Protein AF-A0A522HG54-F1 (afdb_monomer)

Solvent-accessible surface area (backbone atoms only — not comparable to full-atom values): 7448 Å² total; per-residue (Å²): 67,40,41,26,28,40,32,77,33,63,68,50,78,49,86,82,63,92,89,70,82,91,85,77,68,86,84,73,29,67,68,52,53,55,50,55,48,44,50,76,62,34,67,75,39,60,72,39,90,70,64,68,56,67,71,45,20,26,88,52,50,46,64,41,78,41,97,47,96,91,51,72,63,45,75,47,64,68,45,78,48,77,80,85,72,92,74,51,75,72,53,50,72,63,58,64,67,78,74,71,89,75,82,81,72,87,69,90,76,81,85,77,87,127

Sequence (114 aa):
MKVKNFRSIKTAELDFNGHSLIVGPDNEGKSTVCEALDLVLGSDRISRFLPVEEFDFHTAEYLVAPANEGGEPTIVPIHIEVLLTDINADVENRCGHPPPILNFGFGPKSASYR

Foldseek 3Di:
DWWDFFAQDNIDDDDDDDDDDDDDDPPNCPVVVVVLCCLQQPPVLLPDDPSDDQNRGYVSDQWADDPDVPDDIDGDDIDRDDDDDPDDPVSCVSNVPPRDPDPDDDDPPPDDDD

Mean predicted aligned error: 10.13 Å

Nearest PDB structures (foldseek):
  6p74-assembly1_A-2  TM=7.147E-01  e=5.582E-02  Thermus scotoductus

pLDDT: mean 76.67, std 18.99, range [27.38, 94.69]

Secondary structure (DSSP, 8-state):
-EEEEETTEEEEE----SS-----STTSSHHHHHHHHHHHH-HHHHTSSSSS-GGGBGGG--EEPPSSTTPPPEE---EEE----S--HHHHHHH-SPPP--------------

Structure (mmCIF, N/CA/C/O backbone):
data_AF-A0A522HG54-F1
#
_entry.id   AF-A0A522HG54-F1
#
loop_
_atom_site.group_PDB
_atom_site.id
_atom_site.type_symbol
_atom_site.label_atom_id
_atom_site.label_alt_id
_atom_site.label_comp_id
_atom_site.label_asym_id
_atom_site.label_entity_id
_atom_site.label_seq_id
_atom_site.pdbx_PDB_ins_code
_atom_site.Cartn_x
_atom_site.Cartn_y
_atom_site.Cartn_z
_atom_site.occupancy
_atom_site.B_iso_or_equiv
_atom_site.auth_seq_id
_atom_site.auth_comp_id
_atom_site.auth_asym_id
_atom_site.auth_atom_id
_atom_site.pdbx_PDB_model_num
ATOM 1 N N . MET A 1 1 ? -11.444 -3.012 0.952 1.00 87.88 1 MET A N 1
ATOM 2 C CA . MET A 1 1 ? -10.116 -2.417 0.674 1.00 87.88 1 MET A CA 1
ATOM 3 C C . MET A 1 1 ? -9.504 -3.080 -0.550 1.00 87.88 1 MET A C 1
ATOM 5 O O . MET A 1 1 ? -9.611 -4.294 -0.692 1.00 87.88 1 MET A O 1
ATOM 9 N N . LYS A 1 2 ? -8.846 -2.304 -1.412 1.00 93.19 2 LYS A N 1
ATOM 10 C CA . LYS A 1 2 ? -8.072 -2.805 -2.556 1.00 93.19 2 LYS A CA 1
ATOM 11 C C . LYS A 1 2 ? -6.661 -2.226 -2.522 1.00 93.19 2 LYS A C 1
ATOM 13 O O . LYS A 1 2 ? -6.505 -1.032 -2.291 1.00 93.19 2 LYS A O 1
ATOM 18 N N . VAL A 1 3 ? -5.651 -3.056 -2.770 1.00 93.62 3 VAL A N 1
ATOM 19 C CA . VAL A 1 3 ? -4.231 -2.662 -2.818 1.00 93.62 3 VAL A CA 1
ATOM 20 C C . VAL A 1 3 ? -3.603 -3.197 -4.097 1.00 93.62 3 VAL A C 1
ATOM 22 O O . VAL A 1 3 ? -3.808 -4.362 -4.439 1.00 93.62 3 VAL A O 1
ATOM 25 N N . LYS A 1 4 ? -2.820 -2.375 -4.798 1.00 94.69 4 LYS A N 1
ATOM 26 C CA . LYS A 1 4 ? -2.010 -2.778 -5.951 1.00 94.69 4 LYS A CA 1
ATOM 27 C C . LYS A 1 4 ? -0.627 -2.138 -5.905 1.00 94.69 4 LYS A C 1
ATOM 29 O O . LYS A 1 4 ? -0.505 -0.956 -5.586 1.00 94.69 4 LYS A O 1
ATOM 34 N N . ASN A 1 5 ? 0.371 -2.928 -6.293 1.00 93.81 5 ASN A N 1
ATOM 35 C CA . ASN A 1 5 ? 1.775 -2.546 -6.454 1.00 93.81 5 ASN A CA 1
ATOM 36 C C . ASN A 1 5 ? 2.436 -1.930 -5.204 1.00 93.81 5 ASN A C 1
ATOM 38 O O . ASN A 1 5 ? 3.311 -1.083 -5.349 1.00 93.81 5 ASN A O 1
ATOM 42 N N . PHE A 1 6 ? 2.052 -2.351 -3.994 1.00 93.62 6 PHE A N 1
ATOM 43 C CA . PHE A 1 6 ? 2.574 -1.804 -2.736 1.00 93.62 6 PHE A CA 1
ATOM 44 C C . PHE A 1 6 ? 3.382 -2.857 -1.965 1.00 93.62 6 PHE A C 1
ATOM 46 O O . PHE A 1 6 ? 2.819 -3.840 -1.474 1.00 93.62 6 PHE A O 1
ATOM 53 N N . ARG A 1 7 ? 4.698 -2.650 -1.840 1.00 93.00 7 ARG A N 1
ATOM 54 C CA . ARG A 1 7 ? 5.656 -3.537 -1.150 1.00 93.00 7 ARG A CA 1
ATOM 55 C C . ARG A 1 7 ? 5.450 -5.011 -1.537 1.00 93.00 7 ARG A C 1
ATOM 57 O O . ARG A 1 7 ? 5.410 -5.344 -2.716 1.00 93.00 7 ARG A O 1
ATOM 64 N N . SER A 1 8 ? 5.271 -5.926 -0.585 1.00 92.12 8 SER A N 1
ATOM 65 C CA . SER A 1 8 ? 5.058 -7.353 -0.874 1.00 92.12 8 SER A CA 1
ATOM 66 C C . SER A 1 8 ? 3.749 -7.662 -1.622 1.00 92.12 8 SER A C 1
ATOM 68 O O . SER A 1 8 ? 3.575 -8.778 -2.103 1.00 92.12 8 SER A O 1
ATOM 70 N N . ILE A 1 9 ? 2.824 -6.704 -1.756 1.00 92.75 9 ILE A N 1
ATOM 71 C CA . ILE A 1 9 ? 1.504 -6.908 -2.361 1.00 92.75 9 ILE A CA 1
ATOM 72 C C . ILE A 1 9 ? 1.492 -6.424 -3.814 1.00 92.75 9 ILE A C 1
ATOM 74 O O . ILE A 1 9 ? 1.447 -5.225 -4.097 1.00 92.75 9 ILE A O 1
ATOM 78 N N . LYS A 1 10 ? 1.406 -7.371 -4.753 1.00 93.00 10 LYS A N 1
ATOM 79 C CA . LYS A 1 10 ? 1.111 -7.055 -6.159 1.00 93.00 10 LYS A CA 1
ATOM 80 C C . LYS A 1 10 ? -0.347 -6.649 -6.351 1.00 93.00 10 LYS A C 1
ATOM 82 O O . LYS A 1 10 ? -0.649 -5.648 -6.994 1.00 93.00 10 LYS A O 1
ATOM 87 N N . THR A 1 11 ? -1.272 -7.436 -5.810 1.00 94.00 11 THR A N 1
ATOM 88 C CA . THR A 1 11 ? -2.712 -7.157 -5.812 1.00 94.00 11 THR A CA 1
ATOM 89 C C . THR A 1 11 ? -3.352 -7.860 -4.622 1.00 94.00 11 THR A C 1
ATOM 91 O O . THR A 1 11 ? -3.076 -9.034 -4.391 1.00 94.00 11 THR A O 1
ATOM 94 N N . ALA A 1 12 ? -4.206 -7.155 -3.886 1.00 93.06 12 ALA A N 1
ATOM 95 C CA . ALA A 1 12 ? -5.027 -7.722 -2.825 1.00 93.06 12 ALA A CA 1
ATOM 96 C C . ALA A 1 12 ? -6.393 -7.033 -2.782 1.00 93.06 12 ALA A C 1
ATOM 98 O O . ALA A 1 12 ? -6.492 -5.813 -2.938 1.00 93.06 12 ALA A O 1
ATOM 99 N N . GLU A 1 13 ? -7.433 -7.821 -2.525 1.00 93.44 13 GLU A N 1
ATOM 100 C CA . GLU A 1 13 ? -8.767 -7.338 -2.184 1.00 93.44 13 GLU A CA 1
ATOM 101 C C . GLU A 1 13 ? -9.150 -7.937 -0.833 1.00 93.44 13 GLU A C 1
ATOM 103 O O . GLU A 1 13 ? -9.068 -9.148 -0.633 1.00 93.44 13 GLU A O 1
ATOM 108 N N . LEU A 1 14 ? -9.489 -7.069 0.115 1.00 90.12 14 LEU A N 1
ATOM 109 C CA . LEU A 1 14 ? -9.733 -7.418 1.510 1.00 90.12 14 LEU A CA 1
ATOM 110 C C . LEU A 1 14 ? -11.056 -6.803 1.935 1.00 90.12 14 LEU A C 1
ATOM 112 O O . LEU A 1 14 ? -11.269 -5.603 1.736 1.00 90.12 14 LEU A O 1
ATOM 116 N N . ASP A 1 15 ? -11.917 -7.608 2.540 1.00 90.12 15 ASP A N 1
ATOM 117 C CA . ASP A 1 15 ? -13.138 -7.134 3.176 1.00 90.12 15 ASP A CA 1
ATOM 118 C C . ASP A 1 15 ? -12.978 -7.224 4.694 1.00 90.12 15 ASP A C 1
ATOM 120 O O . ASP A 1 15 ? -12.558 -8.256 5.222 1.00 90.12 15 ASP A O 1
ATOM 124 N N . PHE A 1 16 ? -13.258 -6.120 5.381 1.00 84.94 16 PHE A N 1
ATOM 125 C CA . PHE A 1 16 ? -13.142 -6.015 6.829 1.00 84.94 16 PHE A CA 1
ATOM 126 C C . PHE A 1 16 ? -14.532 -5.786 7.398 1.00 84.94 16 PHE A C 1
ATOM 128 O O . PHE A 1 16 ? -15.176 -4.790 7.084 1.00 84.94 16 PHE A O 1
ATOM 135 N N . ASN A 1 17 ? -14.972 -6.690 8.269 1.00 81.19 17 ASN A N 1
ATOM 136 C CA . ASN A 1 17 ? -16.244 -6.560 8.963 1.00 81.19 17 ASN A CA 1
ATOM 137 C C . ASN A 1 17 ? -16.040 -6.802 10.462 1.00 81.19 17 ASN A C 1
ATOM 139 O O . ASN A 1 17 ? -15.399 -7.781 10.856 1.00 81.19 17 ASN A O 1
ATOM 143 N N . GLY A 1 18 ? -16.551 -5.892 11.295 1.00 81.44 18 GLY A N 1
ATOM 144 C CA . GLY A 1 18 ? -16.408 -5.940 12.750 1.00 81.44 18 GLY A CA 1
ATOM 145 C C . GLY A 1 18 ? -14.957 -6.142 13.206 1.00 81.44 18 GLY A C 1
ATOM 146 O O . GLY A 1 18 ? -14.066 -5.360 12.880 1.00 81.44 18 GLY A O 1
ATOM 147 N N . HIS A 1 19 ? -14.715 -7.211 13.969 1.00 84.88 19 HIS A N 1
ATOM 148 C CA . HIS A 1 19 ? -13.376 -7.600 14.409 1.00 84.88 19 HIS A CA 1
ATOM 149 C C . HIS A 1 19 ? -12.735 -8.548 13.394 1.00 84.88 19 HIS A C 1
ATOM 151 O O . HIS A 1 19 ? -13.072 -9.728 13.330 1.00 84.88 19 HIS A O 1
ATOM 157 N N . SER A 1 20 ? -11.790 -8.031 12.614 1.00 85.94 20 SER A N 1
ATOM 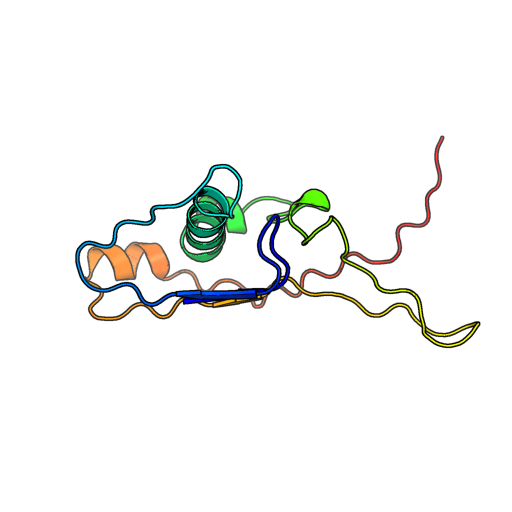158 C CA . SER A 1 20 ? -11.055 -8.806 11.613 1.00 85.94 20 SER A CA 1
ATOM 159 C C . SER A 1 20 ? -9.651 -9.163 12.108 1.00 85.94 20 SER A C 1
ATOM 161 O O . SER A 1 20 ? -8.953 -8.322 12.673 1.00 85.94 20 SER A O 1
ATOM 163 N N . LEU A 1 21 ? -9.227 -10.409 11.879 1.00 89.44 21 LEU A N 1
ATOM 164 C CA . LEU A 1 21 ? -7.888 -10.904 12.202 1.00 89.44 21 LEU A CA 1
ATOM 165 C C . LEU A 1 21 ? -7.184 -11.364 10.921 1.00 89.44 21 LEU A C 1
ATOM 167 O O . LEU A 1 21 ? -7.708 -12.203 10.192 1.00 89.44 21 LEU A O 1
ATOM 171 N N . ILE A 1 22 ? -5.979 -10.847 10.671 1.00 87.69 22 ILE A N 1
ATOM 172 C CA . ILE A 1 22 ? -5.142 -11.239 9.531 1.00 87.69 22 ILE A CA 1
ATOM 173 C C . ILE A 1 22 ? -4.118 -12.274 10.011 1.00 87.69 22 ILE A C 1
ATOM 175 O O . ILE A 1 22 ? -3.245 -11.959 10.820 1.00 87.69 22 ILE A O 1
ATOM 179 N N . VAL A 1 23 ? -4.200 -13.507 9.502 1.00 89.25 23 VAL A N 1
ATOM 180 C CA . VAL A 1 23 ? -3.294 -14.615 9.856 1.00 89.25 23 VAL A CA 1
ATOM 181 C C . VAL A 1 23 ? -2.695 -15.214 8.592 1.00 89.25 23 VAL A C 1
ATOM 183 O O . VAL A 1 23 ? -3.367 -15.343 7.575 1.00 89.25 23 VAL A O 1
ATOM 186 N N . GLY A 1 24 ? -1.424 -15.594 8.659 1.00 86.75 24 GLY A N 1
ATOM 187 C CA . GLY A 1 24 ? -0.710 -16.210 7.548 1.00 86.75 24 GLY A CA 1
ATOM 188 C C . GLY A 1 24 ? 0.791 -16.294 7.817 1.00 86.75 24 GLY A C 1
ATOM 189 O O . GLY A 1 24 ? 1.248 -15.785 8.848 1.00 86.75 24 GLY A O 1
ATOM 190 N N . PRO A 1 25 ? 1.564 -16.902 6.906 1.00 87.06 25 PRO A N 1
ATOM 191 C CA . PRO A 1 25 ? 3.018 -16.999 7.008 1.00 87.06 25 PRO A CA 1
ATOM 192 C C . PRO A 1 25 ? 3.708 -15.633 7.055 1.00 87.06 25 PRO A C 1
ATOM 194 O O . PRO A 1 25 ? 3.146 -14.610 6.642 1.00 87.06 25 PRO A O 1
ATOM 197 N N . ASP A 1 26 ? 4.915 -15.591 7.610 1.00 85.06 26 ASP A N 1
ATOM 198 C CA . ASP A 1 26 ? 5.705 -14.362 7.676 1.00 85.06 26 ASP A CA 1
ATOM 199 C C . ASP A 1 26 ? 6.021 -13.829 6.282 1.00 85.06 26 ASP A C 1
ATOM 201 O O . ASP A 1 26 ? 6.167 -14.581 5.326 1.00 85.06 26 ASP A O 1
ATOM 205 N N . ASN A 1 27 ? 6.094 -12.503 6.175 1.00 80.00 27 ASN A N 1
ATOM 206 C CA . ASN A 1 27 ? 6.356 -11.789 4.926 1.00 80.00 27 ASN A CA 1
ATOM 207 C C . ASN A 1 27 ? 5.288 -11.887 3.815 1.00 80.00 27 ASN A C 1
ATOM 209 O O . ASN A 1 27 ? 5.451 -11.244 2.782 1.00 80.00 27 ASN A O 1
ATOM 213 N N . GLU A 1 28 ? 4.152 -12.550 4.047 1.00 83.81 28 GLU A N 1
ATOM 214 C CA . GLU A 1 28 ? 3.018 -12.638 3.098 1.00 83.81 28 GLU A CA 1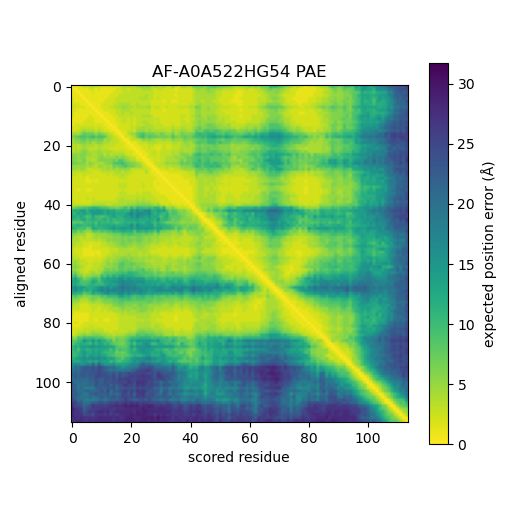
ATOM 215 C C . GLU A 1 28 ? 2.145 -11.363 3.038 1.00 83.81 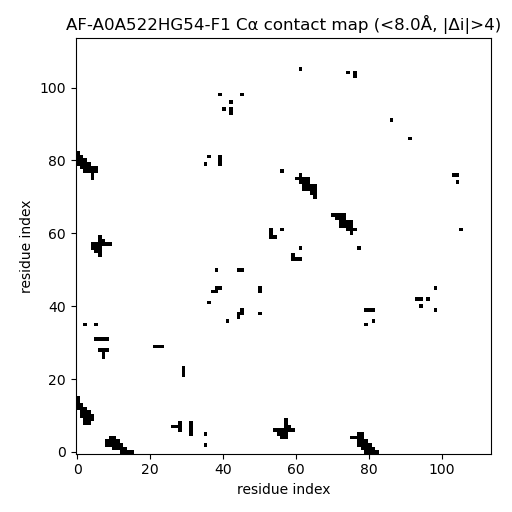28 GLU A C 1
ATOM 217 O O . GLU A 1 28 ? 0.961 -11.399 2.719 1.00 83.81 28 GLU A O 1
ATOM 222 N N . GLY A 1 29 ? 2.697 -10.202 3.403 1.00 84.31 29 GLY A N 1
ATOM 223 C CA . GLY A 1 29 ? 2.007 -8.915 3.262 1.00 84.31 29 GLY A CA 1
ATOM 224 C C . GLY A 1 29 ? 1.048 -8.534 4.395 1.00 84.31 29 GLY A C 1
ATOM 225 O O . GLY A 1 29 ? 0.401 -7.497 4.304 1.00 84.31 29 GLY A O 1
ATOM 226 N N . LYS A 1 30 ? 0.982 -9.291 5.501 1.00 92.94 30 LYS A N 1
ATOM 227 C CA . LYS A 1 30 ? 0.126 -8.951 6.661 1.00 92.94 30 LYS A CA 1
ATOM 228 C C . LYS A 1 30 ? 0.413 -7.547 7.211 1.00 92.94 30 LYS A C 1
ATOM 230 O O . LYS A 1 30 ? -0.489 -6.723 7.304 1.00 92.94 30 LYS A O 1
ATOM 235 N N . SER A 1 31 ? 1.680 -7.258 7.517 1.00 92.12 31 SER A N 1
ATOM 236 C CA . SER A 1 31 ? 2.106 -5.925 7.967 1.00 92.12 31 SER A CA 1
ATOM 237 C C . SER A 1 31 ? 1.932 -4.874 6.869 1.00 92.12 31 SER A C 1
ATOM 239 O O . SER A 1 31 ? 1.543 -3.749 7.156 1.00 92.12 31 SER A O 1
ATOM 241 N N . THR A 1 32 ? 2.129 -5.262 5.605 1.00 92.75 32 THR A N 1
ATOM 242 C CA . THR A 1 32 ? 1.943 -4.389 4.439 1.00 92.75 32 THR A CA 1
ATOM 243 C C . THR A 1 32 ? 0.501 -3.904 4.296 1.00 92.75 32 THR A C 1
ATOM 245 O O . THR A 1 32 ? 0.283 -2.752 3.932 1.00 92.75 32 THR A O 1
ATOM 248 N N . VAL A 1 33 ? -0.492 -4.739 4.621 1.00 91.94 33 VAL A N 1
ATOM 249 C CA . VAL A 1 33 ? -1.902 -4.318 4.667 1.00 91.94 33 VAL A CA 1
ATOM 250 C C . VAL A 1 33 ? -2.114 -3.235 5.728 1.00 91.94 33 VAL A C 1
ATOM 252 O O . VAL A 1 33 ? -2.755 -2.225 5.442 1.00 91.94 33 VAL A O 1
ATOM 255 N N . CYS A 1 34 ? -1.550 -3.405 6.927 1.00 89.56 34 CYS A N 1
ATOM 256 C CA . CYS A 1 34 ? -1.649 -2.404 7.992 1.00 89.56 34 CYS A CA 1
ATOM 257 C C . CYS A 1 34 ? -0.975 -1.081 7.600 1.00 89.56 34 CYS A C 1
ATOM 259 O O . CYS A 1 34 ? -1.521 -0.013 7.856 1.00 89.56 34 CYS A O 1
ATOM 261 N N . GLU A 1 35 ? 0.176 -1.138 6.934 1.00 89.56 35 GLU A N 1
ATOM 262 C CA . GLU A 1 35 ? 0.882 0.052 6.446 1.00 89.56 35 GLU A CA 1
ATOM 263 C C . GLU A 1 35 ? 0.136 0.752 5.310 1.00 89.56 35 GLU A C 1
ATOM 265 O O . GLU A 1 35 ? 0.135 1.977 5.242 1.00 89.56 35 GLU A O 1
ATOM 270 N N . ALA A 1 36 ? -0.527 -0.003 4.431 1.00 90.19 36 ALA A N 1
ATOM 271 C CA . ALA A 1 36 ? -1.378 0.566 3.392 1.00 90.19 36 ALA 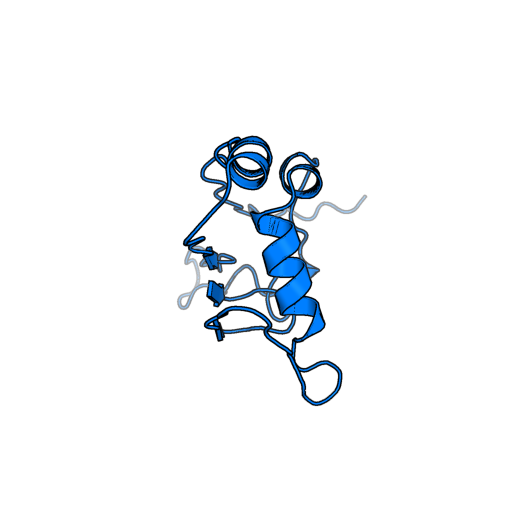A CA 1
ATOM 272 C C . ALA A 1 36 ? -2.584 1.298 4.001 1.00 90.19 36 ALA A C 1
ATOM 274 O O . ALA A 1 36 ? -2.940 2.371 3.521 1.00 90.19 36 ALA A O 1
ATOM 275 N N . LEU A 1 37 ? -3.182 0.749 5.068 1.00 88.06 37 LEU A N 1
ATOM 276 C CA . LEU A 1 37 ? -4.241 1.419 5.832 1.00 88.06 37 LEU A CA 1
ATOM 277 C C . LEU A 1 37 ? -3.726 2.690 6.515 1.00 88.06 37 LEU A C 1
ATOM 279 O O . LEU A 1 37 ? -4.365 3.731 6.401 1.00 88.06 37 LEU A O 1
ATOM 283 N N . ASP A 1 38 ? -2.569 2.629 7.173 1.00 86.19 38 ASP A N 1
ATOM 284 C CA . ASP A 1 38 ? -1.941 3.798 7.802 1.00 86.19 38 ASP A CA 1
ATOM 285 C C . ASP A 1 38 ? -1.591 4.884 6.775 1.00 86.19 38 ASP A C 1
ATOM 287 O O . ASP A 1 38 ? -1.786 6.068 7.025 1.00 86.19 38 ASP A O 1
ATOM 291 N N . LEU A 1 39 ? -1.156 4.499 5.573 1.00 85.50 39 LEU A N 1
ATOM 292 C CA . LEU A 1 39 ? -0.837 5.448 4.510 1.00 85.50 39 LEU A CA 1
ATOM 293 C C . LEU A 1 39 ? -2.062 6.234 4.019 1.00 85.50 39 LEU A C 1
ATOM 295 O O . LEU A 1 39 ? -1.907 7.400 3.681 1.00 85.50 39 LEU A O 1
ATOM 299 N N . VAL A 1 40 ? -3.252 5.626 3.953 1.00 84.38 40 VAL A N 1
ATOM 300 C CA . VAL A 1 40 ? -4.466 6.301 3.443 1.00 84.38 40 VAL A CA 1
ATOM 301 C C . VAL A 1 40 ? -5.361 6.886 4.533 1.00 84.38 40 VAL A C 1
ATOM 303 O O . VAL A 1 40 ? -6.078 7.845 4.266 1.00 84.38 40 VAL A O 1
ATOM 306 N N . LEU A 1 41 ? -5.330 6.334 5.747 1.00 80.94 41 LEU A N 1
ATOM 307 C CA . LEU A 1 41 ? -6.135 6.808 6.879 1.00 80.94 41 LEU A CA 1
ATOM 308 C C . LEU A 1 41 ? -5.334 7.683 7.853 1.00 80.94 41 LEU A C 1
ATOM 310 O O . LEU A 1 41 ? -5.924 8.466 8.596 1.00 80.94 41 LEU A O 1
ATOM 314 N N . GLY A 1 42 ? -4.006 7.560 7.869 1.00 72.75 42 GLY A N 1
ATOM 315 C CA . GLY A 1 42 ? -3.116 8.326 8.732 1.00 72.75 42 GLY A CA 1
ATOM 316 C C . GLY A 1 42 ? -2.806 9.705 8.153 1.00 72.75 42 GLY A C 1
ATOM 317 O O . GLY A 1 42 ? -2.083 9.841 7.162 1.00 72.75 42 GLY A O 1
ATOM 318 N N . SER A 1 43 ? -3.285 10.756 8.824 1.00 65.19 43 SER A N 1
ATOM 319 C CA . SER A 1 43 ? -2.997 12.164 8.495 1.00 65.19 43 SER A CA 1
ATOM 320 C C . SER A 1 43 ? -1.499 12.484 8.433 1.00 65.19 43 SER A C 1
ATOM 322 O O . SER A 1 43 ? -1.056 13.357 7.682 1.00 65.19 43 SER A O 1
ATOM 324 N N . ASP A 1 44 ? -0.702 11.764 9.219 1.00 66.19 44 ASP A N 1
ATOM 325 C CA . ASP A 1 44 ? 0.699 12.086 9.492 1.00 66.19 44 ASP A CA 1
ATOM 326 C C . ASP A 1 44 ? 1.670 11.571 8.432 1.00 66.19 44 ASP A C 1
ATOM 328 O O . ASP A 1 44 ? 2.820 12.011 8.398 1.00 66.19 44 ASP A O 1
ATOM 332 N N . ARG A 1 45 ? 1.260 10.616 7.590 1.00 67.44 45 ARG A N 1
ATOM 333 C CA . ARG A 1 45 ? 2.131 10.051 6.547 1.00 67.44 45 ARG A CA 1
ATOM 334 C C . ARG A 1 45 ? 1.936 10.769 5.214 1.00 67.44 45 ARG A C 1
ATOM 336 O O . ARG A 1 45 ? 2.919 11.104 4.561 1.00 67.44 45 ARG A O 1
ATOM 343 N N . ILE A 1 46 ? 0.691 11.113 4.877 1.00 65.81 46 ILE A N 1
ATOM 344 C CA . ILE A 1 46 ? 0.344 11.916 3.690 1.00 65.81 46 ILE A CA 1
ATOM 345 C C . ILE A 1 46 ? 0.911 13.341 3.779 1.00 65.81 46 ILE A C 1
ATOM 347 O O . ILE A 1 46 ? 1.282 13.921 2.762 1.00 65.81 46 ILE A O 1
ATOM 351 N N . SER A 1 47 ? 1.006 13.906 4.985 1.00 67.75 47 SER A N 1
ATOM 352 C CA . SER A 1 47 ? 1.517 15.266 5.212 1.00 67.75 47 SER A CA 1
ATOM 353 C C . SER A 1 47 ? 3.046 15.388 5.172 1.00 67.75 47 SER A C 1
ATOM 355 O O . SER A 1 47 ? 3.574 16.500 5.242 1.00 67.75 47 SER A O 1
ATOM 357 N N . ARG A 1 48 ? 3.782 14.275 5.042 1.00 71.00 48 ARG A N 1
ATOM 358 C CA . ARG A 1 48 ? 5.249 14.294 4.953 1.00 71.00 48 ARG A CA 1
ATOM 359 C C . ARG A 1 48 ? 5.722 14.695 3.564 1.00 71.00 48 ARG A C 1
ATOM 361 O O . ARG A 1 48 ? 5.096 14.402 2.548 1.00 71.00 48 ARG A O 1
ATOM 368 N N . PHE A 1 49 ? 6.901 15.311 3.525 1.00 66.12 49 PHE A N 1
ATOM 369 C CA . PHE A 1 49 ? 7.660 15.444 2.290 1.00 66.12 49 PHE A CA 1
ATOM 370 C C . PHE A 1 49 ? 8.066 14.037 1.826 1.00 66.12 49 PHE A C 1
ATOM 372 O O . PHE A 1 49 ? 8.855 13.387 2.503 1.00 66.12 49 PHE A O 1
ATOM 379 N N . LEU A 1 50 ? 7.499 13.593 0.699 1.00 76.31 50 LEU A N 1
ATOM 380 C CA . LEU A 1 50 ? 7.585 12.227 0.151 1.00 76.31 50 LEU A CA 1
ATOM 381 C C . LEU A 1 50 ? 6.837 11.177 1.008 1.00 76.31 50 LEU A C 1
ATOM 383 O O . LEU A 1 50 ? 7.445 10.458 1.795 1.00 76.31 50 LEU A O 1
ATOM 387 N N . PRO A 1 51 ? 5.505 11.056 0.840 1.00 77.44 51 PRO A N 1
ATOM 388 C CA . PRO A 1 51 ? 4.671 10.066 1.541 1.00 77.44 51 PRO A CA 1
ATOM 389 C C . PRO A 1 51 ? 5.014 8.605 1.216 1.00 77.44 51 PRO A C 1
ATOM 391 O O . PRO A 1 51 ? 4.671 7.701 1.980 1.00 77.44 51 PRO A O 1
ATOM 394 N N . VAL A 1 52 ? 5.642 8.389 0.058 1.00 85.81 52 VAL A N 1
ATOM 395 C CA . VAL A 1 52 ? 6.050 7.087 -0.472 1.00 85.81 52 VAL A CA 1
ATOM 396 C C . VAL A 1 52 ? 7.482 7.156 -0.992 1.00 85.81 52 VAL A C 1
ATOM 398 O O . VAL A 1 52 ? 7.904 8.174 -1.552 1.00 85.81 52 VAL A O 1
ATOM 401 N N . GLU A 1 53 ? 8.211 6.059 -0.832 1.00 87.06 53 GLU A N 1
ATOM 402 C CA . GLU A 1 53 ? 9.584 5.883 -1.306 1.00 87.06 53 GLU A CA 1
ATOM 403 C C . GLU A 1 53 ? 9.674 4.798 -2.391 1.00 87.06 53 GLU A C 1
ATOM 405 O O . GLU A 1 53 ? 8.727 4.065 -2.660 1.00 87.06 53 GLU A O 1
ATOM 410 N N . GLU A 1 54 ? 10.837 4.665 -3.026 1.00 87.38 54 GLU A N 1
ATOM 411 C CA . GLU A 1 54 ? 11.080 3.681 -4.093 1.00 87.38 54 GLU A CA 1
ATOM 412 C C . GLU A 1 54 ? 10.812 2.231 -3.652 1.00 87.38 54 GLU A C 1
ATOM 414 O O . GLU A 1 54 ? 10.215 1.447 -4.386 1.00 87.38 54 GLU A O 1
ATOM 419 N N . PHE A 1 55 ? 11.170 1.886 -2.415 1.00 88.44 55 PHE A N 1
ATOM 420 C CA . PHE A 1 55 ? 10.935 0.550 -1.860 1.00 88.44 55 PHE A CA 1
ATOM 421 C C . PHE A 1 55 ? 9.487 0.313 -1.405 1.00 88.44 55 PHE A C 1
ATOM 423 O O . PHE A 1 55 ? 9.143 -0.810 -1.034 1.00 88.44 55 PHE A O 1
ATOM 430 N N . ASP A 1 56 ? 8.628 1.338 -1.446 1.00 90.31 56 ASP A N 1
ATOM 431 C CA . ASP A 1 56 ? 7.191 1.155 -1.236 1.00 90.31 56 ASP A CA 1
ATOM 432 C C . ASP A 1 56 ? 6.504 0.545 -2.467 1.00 90.31 56 ASP A C 1
ATOM 434 O O . ASP A 1 56 ? 5.399 0.014 -2.344 1.00 90.31 56 ASP A O 1
ATOM 438 N N . PHE A 1 57 ? 7.145 0.558 -3.641 1.00 92.62 57 PHE A N 1
ATOM 439 C CA . PHE A 1 57 ? 6.625 -0.102 -4.837 1.00 92.62 57 PHE A CA 1
ATOM 440 C C . PHE A 1 57 ? 6.861 -1.606 -4.783 1.00 92.62 57 PHE A C 1
ATOM 442 O O . PHE A 1 57 ? 7.855 -2.093 -4.237 1.00 92.62 57 PHE A O 1
ATOM 449 N N . HIS A 1 58 ? 5.946 -2.361 -5.383 1.00 91.38 58 HIS A N 1
ATOM 450 C CA . HIS A 1 58 ? 6.095 -3.804 -5.473 1.00 91.38 58 HIS A CA 1
ATOM 451 C C . HIS A 1 58 ? 7.377 -4.172 -6.215 1.00 91.38 58 HIS A C 1
ATOM 453 O O . HIS A 1 58 ? 7.581 -3.759 -7.351 1.00 91.38 58 HIS A O 1
ATOM 459 N N . THR A 1 59 ? 8.257 -4.918 -5.542 1.00 89.81 59 THR A N 1
ATOM 460 C CA . THR A 1 59 ? 9.583 -5.291 -6.068 1.00 89.81 59 THR A CA 1
ATOM 461 C C . THR A 1 59 ? 10.460 -4.074 -6.423 1.00 89.81 59 THR A C 1
ATOM 463 O O . THR A 1 59 ? 11.396 -4.192 -7.203 1.00 89.81 59 THR A O 1
ATOM 466 N N . ALA A 1 60 ? 10.177 -2.898 -5.844 1.00 88.56 60 ALA A N 1
ATOM 467 C CA . ALA A 1 60 ? 10.775 -1.612 -6.225 1.00 88.56 60 ALA A CA 1
ATOM 468 C C . ALA A 1 60 ? 10.586 -1.247 -7.717 1.00 88.56 60 ALA A C 1
ATOM 470 O O . ALA A 1 60 ? 11.319 -0.425 -8.266 1.00 88.56 60 ALA A O 1
ATOM 471 N N . GLU A 1 61 ? 9.585 -1.829 -8.386 1.00 88.06 61 GLU A N 1
ATOM 472 C CA . GLU A 1 61 ? 9.263 -1.550 -9.786 1.00 88.06 61 GLU A CA 1
ATOM 473 C C . GLU A 1 61 ? 8.204 -0.442 -9.881 1.00 88.06 61 GLU A C 1
ATOM 475 O O . GLU A 1 61 ? 7.007 -0.673 -9.703 1.00 88.06 61 GLU A O 1
ATOM 480 N N . TYR A 1 62 ? 8.648 0.780 -10.185 1.00 89.25 62 TYR A N 1
ATOM 481 C CA . TYR A 1 62 ? 7.784 1.951 -10.416 1.00 89.25 62 TYR A CA 1
ATOM 482 C C . TYR A 1 62 ? 7.799 2.443 -11.873 1.00 8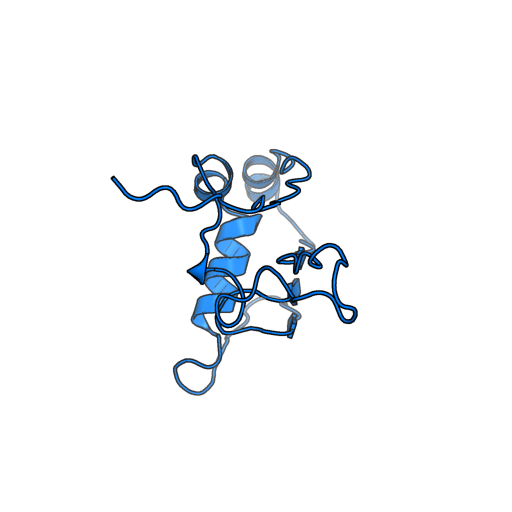9.25 62 TYR A C 1
ATOM 484 O O . TYR A 1 62 ? 6.979 3.283 -12.255 1.00 89.25 62 TYR A O 1
ATOM 492 N N . LEU A 1 63 ? 8.703 1.909 -12.703 1.00 90.38 63 LEU A N 1
ATOM 493 C CA . LEU A 1 63 ? 8.827 2.188 -14.135 1.00 90.38 63 LEU A CA 1
ATOM 494 C C . LEU A 1 63 ? 9.055 0.880 -14.895 1.00 90.38 63 LEU A C 1
ATOM 496 O O . LEU A 1 63 ? 9.968 0.121 -14.575 1.00 90.38 63 LEU A O 1
ATOM 500 N N . VAL A 1 64 ? 8.260 0.642 -15.934 1.00 87.62 64 VAL A N 1
ATOM 501 C CA . VAL A 1 64 ? 8.456 -0.464 -16.876 1.00 87.62 64 VAL A CA 1
ATOM 502 C C . VAL A 1 64 ? 9.084 0.089 -18.146 1.00 87.62 64 VAL A C 1
ATOM 504 O O . VAL A 1 64 ? 8.605 1.079 -18.709 1.00 87.62 64 VAL A O 1
ATOM 507 N N . ALA A 1 65 ? 10.165 -0.554 -18.588 1.00 86.62 65 ALA A N 1
ATOM 508 C CA . ALA A 1 65 ? 10.839 -0.202 -19.828 1.00 86.62 65 ALA A CA 1
ATOM 509 C C . ALA A 1 65 ? 9.864 -0.273 -21.021 1.00 86.62 65 ALA A C 1
ATOM 511 O O . ALA A 1 65 ? 8.986 -1.140 -21.054 1.00 86.62 65 ALA A O 1
ATOM 512 N N . PRO A 1 66 ? 9.999 0.628 -22.006 1.00 86.81 66 PRO A N 1
ATOM 513 C CA . PRO A 1 66 ? 9.147 0.621 -23.185 1.00 86.81 66 PRO A CA 1
ATOM 514 C C . PRO A 1 66 ? 9.283 -0.699 -23.954 1.00 86.81 66 PRO A C 1
ATOM 516 O O . PRO A 1 66 ? 10.373 -1.252 -24.083 1.00 86.81 66 PRO A O 1
ATOM 519 N N . ALA A 1 67 ? 8.175 -1.177 -24.524 1.00 82.00 67 ALA A N 1
ATOM 520 C CA . ALA A 1 67 ? 8.173 -2.387 -25.351 1.00 82.00 67 ALA A CA 1
ATOM 521 C C . ALA A 1 67 ? 8.943 -2.217 -26.679 1.00 82.00 67 ALA A C 1
ATOM 523 O O . ALA A 1 67 ? 9.333 -3.208 -27.290 1.00 82.00 67 ALA A O 1
ATOM 524 N N . ASN A 1 68 ? 9.158 -0.970 -27.114 1.00 86.25 68 ASN A N 1
ATOM 525 C CA . ASN A 1 68 ? 9.849 -0.617 -28.351 1.00 86.25 68 ASN A CA 1
ATOM 526 C C . ASN A 1 68 ? 11.069 0.265 -28.045 1.00 86.25 68 ASN A C 1
ATOM 528 O O . ASN A 1 68 ? 11.000 1.132 -27.168 1.00 86.25 68 ASN A O 1
ATOM 532 N N . GLU A 1 69 ? 12.157 0.099 -28.803 1.00 79.38 69 GLU A N 1
ATOM 533 C CA . GLU A 1 69 ? 13.320 0.993 -28.735 1.00 79.38 69 GLU A CA 1
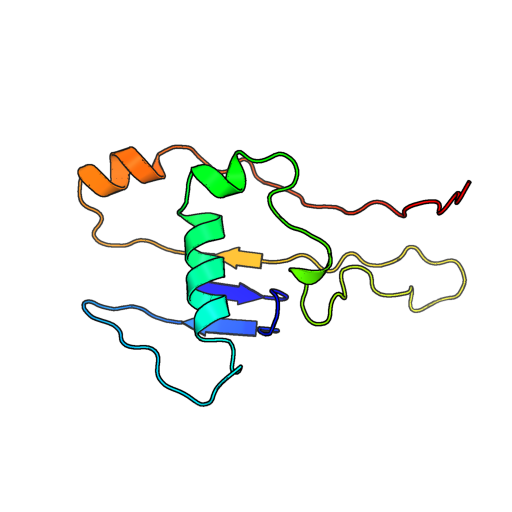ATOM 534 C C . GLU A 1 69 ? 12.901 2.445 -29.026 1.00 79.38 69 GLU A C 1
ATOM 536 O O . GLU A 1 69 ? 12.305 2.740 -30.061 1.00 79.38 69 GLU A O 1
ATOM 541 N N . GLY A 1 70 ? 13.188 3.350 -28.083 1.00 79.00 70 GLY A N 1
ATOM 542 C CA . GLY A 1 70 ? 12.829 4.772 -28.164 1.00 79.00 70 GLY A CA 1
ATOM 543 C C . GLY A 1 70 ? 11.444 5.145 -27.617 1.00 79.00 70 GLY A C 1
ATOM 544 O O . GLY A 1 70 ? 11.053 6.304 -27.737 1.00 79.00 70 GLY A O 1
ATOM 545 N N . GLY A 1 71 ? 10.693 4.205 -27.032 1.00 80.75 71 GLY A N 1
ATOM 546 C CA . GLY A 1 71 ? 9.433 4.515 -26.348 1.00 80.75 71 GLY A CA 1
ATOM 547 C C . GLY A 1 71 ? 9.626 5.174 -24.975 1.00 80.75 71 GLY A C 1
ATOM 548 O O . GLY A 1 71 ? 10.682 5.064 -24.359 1.00 80.75 71 GLY A O 1
ATOM 549 N N . GLU A 1 72 ? 8.580 5.826 -24.470 1.00 84.38 72 GLU A N 1
ATOM 550 C CA . GLU A 1 72 ? 8.556 6.354 -23.099 1.00 84.38 72 GLU A CA 1
ATOM 551 C C . GLU A 1 72 ? 8.298 5.223 -22.082 1.00 84.38 72 GLU A C 1
ATOM 553 O O . GLU A 1 72 ? 7.489 4.325 -22.355 1.00 84.38 72 GLU A O 1
ATOM 558 N N . PRO A 1 73 ? 8.954 5.233 -20.905 1.00 86.19 73 PRO A N 1
ATOM 559 C CA . PRO A 1 73 ? 8.710 4.242 -19.864 1.00 86.19 73 PRO A CA 1
ATOM 560 C C . PRO A 1 73 ? 7.288 4.370 -19.304 1.00 86.19 73 PRO A C 1
ATOM 562 O O . PRO A 1 73 ? 6.744 5.464 -19.148 1.00 86.19 73 PRO A O 1
ATOM 565 N N . THR A 1 74 ? 6.678 3.234 -18.968 1.00 88.69 74 THR A N 1
ATOM 566 C CA . THR A 1 74 ? 5.337 3.205 -18.370 1.00 88.69 74 THR A CA 1
ATOM 567 C C . THR A 1 74 ? 5.443 3.293 -16.853 1.00 88.69 74 THR A C 1
ATOM 569 O O . THR A 1 74 ? 6.113 2.471 -16.230 1.00 88.69 74 THR A O 1
ATOM 572 N N . ILE A 1 75 ? 4.766 4.268 -16.247 1.00 89.19 75 ILE A N 1
ATOM 573 C CA . ILE A 1 75 ? 4.705 4.418 -14.788 1.00 89.19 75 ILE A CA 1
ATOM 574 C C . ILE A 1 75 ? 3.814 3.322 -14.198 1.00 89.19 75 ILE A C 1
ATOM 576 O O . ILE A 1 75 ? 2.699 3.099 -14.672 1.00 89.19 75 ILE A O 1
ATOM 580 N N . VAL A 1 76 ? 4.291 2.671 -13.138 1.00 89.25 76 VAL A N 1
ATOM 581 C CA . VAL A 1 76 ? 3.533 1.687 -12.357 1.00 89.25 76 VAL A CA 1
ATOM 582 C C . VAL A 1 76 ? 3.027 2.369 -11.086 1.00 89.25 76 VAL A C 1
ATOM 584 O O . VAL A 1 76 ? 3.800 2.556 -10.149 1.00 89.25 76 VAL A O 1
ATOM 587 N N . PRO A 1 77 ? 1.747 2.772 -11.015 1.00 90.31 77 PRO A N 1
ATOM 588 C CA . PRO A 1 77 ? 1.233 3.443 -9.830 1.00 90.31 77 PRO A CA 1
ATOM 589 C C . PRO A 1 77 ? 0.983 2.454 -8.685 1.00 90.31 77 PRO A C 1
ATOM 591 O O . PRO A 1 77 ? 0.506 1.333 -8.902 1.00 90.31 77 PRO A O 1
ATOM 594 N N . ILE A 1 78 ? 1.223 2.916 -7.456 1.00 91.31 78 ILE A N 1
ATOM 595 C CA . ILE A 1 78 ? 0.627 2.334 -6.248 1.00 91.31 78 ILE A CA 1
ATOM 596 C C . ILE A 1 78 ? -0.848 2.739 -6.222 1.00 91.31 78 ILE A C 1
ATOM 598 O O . ILE A 1 78 ? -1.177 3.909 -6.414 1.00 91.31 78 ILE A O 1
ATOM 602 N N . HIS A 1 79 ? -1.741 1.786 -5.967 1.00 92.12 79 HIS A N 1
ATOM 603 C CA . HIS A 1 79 ? -3.170 2.062 -5.828 1.00 92.12 79 HIS A CA 1
ATOM 604 C C . HIS A 1 79 ? -3.702 1.438 -4.544 1.00 92.12 79 HIS A C 1
ATOM 606 O O . HIS A 1 79 ? -3.744 0.213 -4.424 1.00 92.12 79 HIS A O 1
ATOM 612 N N . ILE A 1 80 ? -4.127 2.274 -3.599 1.00 90.94 80 ILE A N 1
ATOM 613 C CA . ILE A 1 80 ? -4.729 1.847 -2.335 1.00 90.94 80 ILE A CA 1
ATOM 614 C C . ILE A 1 80 ? -6.085 2.535 -2.205 1.00 90.94 80 ILE A C 1
ATOM 616 O O . ILE A 1 80 ? -6.177 3.757 -2.246 1.00 90.94 80 ILE A O 1
ATOM 620 N N . GLU A 1 81 ? -7.132 1.735 -2.046 1.00 90.31 81 GLU A N 1
ATOM 621 C CA . GLU A 1 81 ? -8.514 2.189 -1.934 1.00 90.31 81 GLU A CA 1
ATOM 622 C C . GLU A 1 81 ? -9.153 1.580 -0.684 1.00 90.31 81 GLU A C 1
ATOM 624 O O . GLU A 1 81 ? -9.156 0.356 -0.490 1.00 90.31 81 GLU A O 1
ATOM 629 N N . VAL A 1 82 ? -9.721 2.437 0.163 1.00 88.25 82 VAL A N 1
ATOM 630 C CA . VAL A 1 82 ? -10.428 2.045 1.384 1.00 88.25 82 VAL A CA 1
ATOM 631 C C . VAL A 1 82 ? -11.800 2.699 1.377 1.00 88.25 82 VAL A C 1
ATOM 633 O O . VAL A 1 82 ? -11.915 3.916 1.292 1.00 88.25 82 VAL A O 1
ATOM 636 N N . LEU A 1 83 ? -12.836 1.870 1.486 1.00 87.56 83 LEU A N 1
ATOM 637 C CA . LEU A 1 83 ? -14.201 2.313 1.722 1.00 87.56 83 LEU A CA 1
ATOM 638 C C . LEU A 1 83 ? -14.496 2.114 3.206 1.00 87.56 83 LEU A C 1
ATOM 640 O O . LEU A 1 83 ? -14.453 0.983 3.686 1.00 87.56 83 LEU A O 1
ATOM 644 N N . LEU A 1 84 ? -14.757 3.207 3.916 1.00 84.06 84 LEU A N 1
ATOM 645 C CA . LEU A 1 84 ? -15.201 3.166 5.304 1.00 84.06 84 LEU A CA 1
ATOM 646 C C . LEU A 1 84 ? -16.732 3.193 5.329 1.00 84.06 84 LEU A C 1
ATOM 648 O O . LEU A 1 84 ? -17.344 4.108 4.781 1.00 84.06 84 LEU A O 1
ATOM 652 N N . THR A 1 85 ? -17.341 2.197 5.963 1.00 82.88 85 THR A N 1
ATOM 653 C CA . THR A 1 85 ? -18.782 2.148 6.241 1.00 82.88 85 THR A CA 1
ATOM 654 C C . THR A 1 85 ? -19.014 2.317 7.739 1.00 82.88 85 THR A C 1
ATOM 656 O O . THR A 1 85 ? -18.114 2.058 8.535 1.00 82.88 85 THR A O 1
ATOM 659 N N . ASP A 1 86 ? -20.206 2.775 8.126 1.00 76.75 86 ASP A N 1
ATOM 660 C CA . ASP A 1 86 ? -20.619 2.893 9.535 1.00 76.75 86 ASP A CA 1
ATOM 661 C C . ASP A 1 86 ? -19.656 3.714 10.418 1.00 76.75 86 ASP A C 1
ATOM 663 O O . ASP A 1 86 ? -19.411 3.398 11.584 1.00 76.75 86 ASP A O 1
ATOM 667 N N . ILE A 1 87 ? -19.092 4.790 9.857 1.00 73.81 87 ILE A N 1
ATOM 668 C CA . ILE A 1 87 ? -18.198 5.690 10.591 1.00 73.81 87 ILE A CA 1
ATOM 669 C C . ILE A 1 87 ? -18.962 6.487 11.652 1.00 73.81 87 ILE A C 1
ATOM 671 O O . ILE A 1 87 ? -20.060 6.989 11.414 1.00 73.81 87 ILE A O 1
ATOM 675 N N . ASN A 1 88 ? -18.364 6.618 12.836 1.00 74.81 88 ASN A N 1
ATOM 676 C CA . ASN A 1 88 ? -18.858 7.513 13.879 1.00 74.81 88 ASN A CA 1
ATOM 677 C C . ASN A 1 88 ? -18.254 8.924 13.721 1.00 74.81 88 ASN A C 1
ATOM 679 O O . ASN A 1 88 ? -17.269 9.118 13.003 1.00 74.81 88 ASN A O 1
ATOM 683 N N . ALA A 1 89 ? -18.822 9.907 14.425 1.00 73.00 89 ALA A N 1
ATOM 684 C CA . ALA A 1 89 ? -18.408 11.312 14.323 1.00 73.00 89 ALA A CA 1
ATOM 685 C C . ALA A 1 89 ? -16.925 11.553 14.687 1.00 73.00 89 ALA A C 1
ATOM 687 O O . ALA A 1 89 ? -16.300 12.484 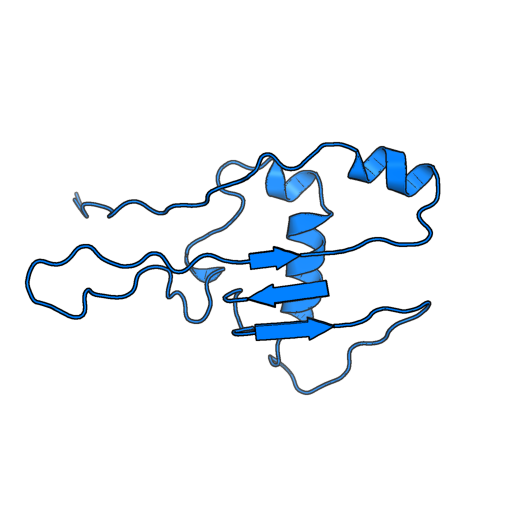14.183 1.00 73.00 89 ALA A O 1
ATOM 688 N N . ASP A 1 90 ? -16.331 10.711 15.538 1.00 70.44 90 ASP A N 1
ATOM 689 C CA . ASP A 1 90 ? -14.913 10.819 15.901 1.00 70.44 90 ASP A CA 1
ATOM 690 C C . ASP A 1 90 ? -13.987 10.440 14.737 1.00 70.44 90 ASP A C 1
ATOM 692 O O . ASP A 1 90 ? -12.954 11.080 14.530 1.00 70.44 90 ASP A O 1
ATOM 696 N N . VAL A 1 91 ? -14.352 9.409 13.969 1.00 67.81 91 VAL A N 1
ATOM 697 C CA . VAL A 1 91 ? -13.613 8.979 12.772 1.00 67.81 91 VAL A CA 1
ATOM 698 C C . VAL A 1 91 ? -13.813 9.977 11.635 1.00 67.81 91 VAL A C 1
ATOM 700 O O . VAL A 1 91 ? -12.847 10.330 10.963 1.00 67.81 91 VAL A O 1
ATOM 703 N N . GLU A 1 92 ? -15.023 10.509 11.473 1.00 66.56 92 GLU A N 1
ATOM 704 C CA . GLU A 1 92 ? -15.324 11.551 10.484 1.00 66.56 92 GLU A CA 1
ATOM 705 C C . GLU A 1 92 ? -14.429 12.792 10.669 1.00 66.56 92 GLU A C 1
ATOM 707 O O . GLU A 1 92 ? -13.817 13.275 9.716 1.00 66.56 92 GLU A O 1
ATOM 712 N N . ASN A 1 93 ? -14.238 13.236 11.916 1.00 65.56 93 ASN A N 1
ATOM 713 C CA . ASN A 1 93 ? -13.380 14.380 12.239 1.00 65.56 93 ASN A CA 1
ATOM 714 C C . ASN A 1 93 ? -11.877 14.122 12.024 1.00 65.56 93 ASN A C 1
ATOM 716 O O . ASN A 1 93 ? -11.113 15.071 11.849 1.00 65.56 93 ASN A O 1
ATOM 720 N N . ARG A 1 94 ? -11.431 12.860 12.041 1.00 65.50 94 ARG A N 1
ATOM 721 C CA . ARG A 1 94 ? -10.021 12.483 11.811 1.00 65.50 94 ARG A CA 1
ATOM 722 C C . ARG A 1 94 ? -9.714 12.219 10.339 1.00 65.50 94 ARG A C 1
ATOM 724 O O . ARG A 1 94 ? -8.603 12.491 9.898 1.00 65.50 94 ARG A O 1
ATOM 731 N N . CYS A 1 95 ? -10.696 11.728 9.586 1.00 58.62 95 CYS A N 1
ATOM 732 C CA . CYS A 1 95 ? -10.561 11.378 8.172 1.00 58.62 95 CYS A CA 1
ATOM 733 C C . CYS A 1 95 ? -11.018 12.499 7.212 1.00 58.62 95 CYS A C 1
ATOM 735 O O . CYS A 1 95 ? -10.959 12.323 5.999 1.00 58.62 95 CYS A O 1
ATOM 737 N N . GLY A 1 96 ? -11.452 13.655 7.730 1.00 52.50 96 GLY A N 1
ATOM 738 C CA . GLY A 1 96 ? -12.040 14.759 6.959 1.00 52.50 96 GLY A CA 1
ATOM 739 C C . GLY A 1 96 ? -11.076 15.660 6.173 1.00 52.50 96 GLY A C 1
ATOM 740 O O . GLY A 1 96 ? -11.530 16.636 5.577 1.00 52.50 96 GLY A O 1
ATOM 741 N N . HIS A 1 97 ? -9.768 15.378 6.144 1.00 50.88 97 HIS A N 1
ATOM 742 C CA . HIS A 1 97 ? -8.882 16.045 5.187 1.00 50.88 97 HIS A CA 1
ATOM 743 C C . HIS A 1 97 ? -8.867 15.208 3.905 1.00 50.88 97 HIS A C 1
ATOM 745 O O . HIS A 1 97 ? -8.343 14.093 3.936 1.00 50.88 97 HIS A O 1
ATOM 751 N N . PRO A 1 98 ? -9.447 15.683 2.787 1.00 43.72 98 PRO A N 1
ATOM 752 C CA . PRO A 1 98 ? -9.366 14.938 1.544 1.00 43.72 98 PRO A CA 1
ATOM 753 C C . PRO A 1 98 ? -7.880 14.751 1.220 1.00 43.72 98 PRO A C 1
ATOM 755 O O . PRO A 1 98 ? -7.149 15.751 1.195 1.00 43.72 98 PRO A O 1
ATOM 758 N N . PRO A 1 99 ? -7.395 13.515 0.989 1.00 44.69 99 PRO A N 1
ATOM 759 C CA . PRO A 1 99 ? -6.085 13.373 0.394 1.00 44.69 99 PRO A CA 1
ATOM 760 C C . PRO A 1 99 ? -6.154 14.145 -0.928 1.00 44.69 99 PRO A C 1
ATOM 762 O O . PRO A 1 99 ? -7.102 13.941 -1.700 1.00 44.69 99 PRO A O 1
ATOM 765 N N . PRO A 1 100 ? -5.218 15.069 -1.211 1.00 39.16 100 PRO A N 1
ATOM 766 C CA . PRO A 1 100 ? -5.092 15.548 -2.573 1.00 39.16 100 PRO A CA 1
ATOM 767 C C . PRO A 1 100 ? -4.987 14.308 -3.462 1.00 39.16 100 PRO A C 1
ATOM 769 O O . PRO A 1 100 ? -4.419 13.297 -3.049 1.00 39.16 100 PRO A O 1
ATOM 772 N N . ILE A 1 101 ? -5.580 14.347 -4.654 1.00 40.34 101 ILE A N 1
ATOM 773 C CA . ILE A 1 101 ? -5.354 13.307 -5.658 1.00 40.34 101 ILE A CA 1
ATOM 774 C C . ILE A 1 101 ? -3.842 13.308 -5.915 1.00 40.34 101 ILE A C 1
ATOM 776 O O . ILE A 1 101 ? -3.321 14.156 -6.640 1.00 40.34 101 ILE A O 1
ATOM 780 N N . LEU A 1 102 ? -3.117 12.437 -5.217 1.00 41.50 102 LEU A N 1
ATOM 781 C CA . LEU A 1 102 ? -1.665 12.405 -5.212 1.00 41.50 102 LEU A CA 1
ATOM 782 C C . LEU A 1 102 ? -1.244 11.515 -6.368 1.00 41.50 102 LEU A C 1
ATOM 784 O O . LEU A 1 102 ? -1.090 10.303 -6.238 1.00 41.50 102 LEU A O 1
ATOM 788 N N . ASN A 1 103 ? -1.075 12.143 -7.529 1.00 35.31 103 ASN A N 1
ATOM 789 C CA . ASN A 1 103 ? -0.345 1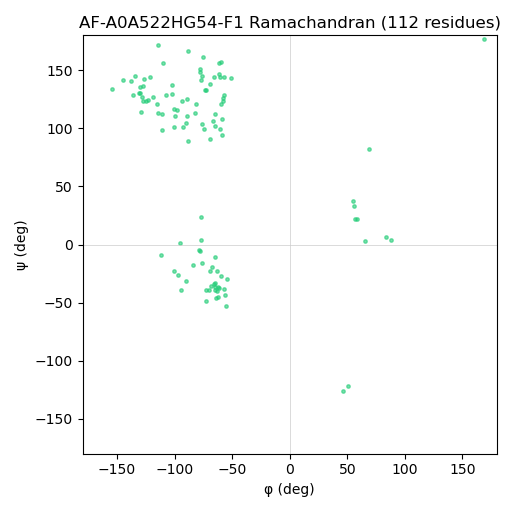1.540 -8.632 1.00 35.31 103 ASN A CA 1
ATOM 790 C C . ASN A 1 103 ? 1.136 11.478 -8.240 1.00 35.31 103 ASN A C 1
ATOM 792 O O . ASN A 1 103 ? 1.896 12.420 -8.466 1.00 35.31 103 ASN A O 1
ATOM 796 N N . PHE A 1 104 ? 1.543 10.373 -7.621 1.00 41.50 104 PHE A N 1
ATOM 797 C CA . PHE A 1 104 ? 2.950 10.078 -7.387 1.00 41.50 104 PHE A CA 1
ATOM 798 C C . PHE A 1 104 ? 3.591 9.643 -8.706 1.00 41.50 104 PHE A C 1
ATOM 800 O O . PHE A 1 104 ? 3.435 8.508 -9.147 1.00 41.50 104 PHE A O 1
ATOM 807 N N . GLY A 1 105 ? 4.291 10.571 -9.356 1.00 35.44 105 GLY A N 1
ATOM 808 C CA . GLY A 1 105 ? 5.158 10.290 -10.495 1.00 35.44 105 GLY A CA 1
ATOM 809 C C . GLY A 1 105 ? 6.611 10.496 -10.091 1.00 35.44 105 GLY A C 1
ATOM 810 O O . GLY A 1 105 ? 7.031 11.629 -9.858 1.00 35.44 105 GLY A O 1
ATOM 811 N N . PHE A 1 106 ? 7.396 9.422 -10.027 1.00 47.78 106 PHE A N 1
ATOM 812 C CA . PHE A 1 106 ? 8.850 9.551 -10.056 1.00 47.78 106 PHE A CA 1
ATOM 813 C C . PHE A 1 106 ? 9.249 9.844 -11.506 1.00 47.78 106 PHE A C 1
ATOM 815 O O . PHE A 1 106 ? 9.205 8.963 -12.361 1.00 47.78 106 PHE A O 1
ATOM 822 N N . GLY A 1 107 ? 9.576 11.105 -11.800 1.00 37.41 107 GLY A N 1
ATOM 823 C CA . GLY A 1 107 ? 10.180 11.473 -13.082 1.00 37.41 107 GLY A CA 1
ATOM 824 C C . GLY A 1 107 ? 11.532 10.768 -13.270 1.00 37.41 107 GLY A C 1
ATOM 825 O O . GLY A 1 107 ? 12.158 10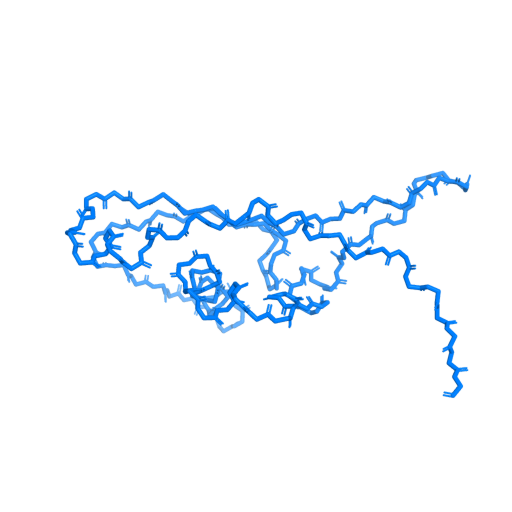.392 -12.273 1.00 37.41 107 GLY A O 1
ATOM 826 N N . PRO A 1 108 ? 12.006 10.585 -14.515 1.00 33.97 108 PRO A N 1
ATOM 827 C CA . PRO A 1 108 ? 13.287 9.939 -14.775 1.00 33.97 108 PRO A CA 1
ATOM 828 C C . PRO A 1 108 ? 14.394 10.735 -14.077 1.00 33.97 108 PRO A C 1
ATOM 830 O O . PRO A 1 108 ? 14.725 11.853 -14.473 1.00 33.97 108 PRO A O 1
ATOM 833 N N . LYS A 1 109 ? 14.956 10.183 -12.997 1.00 38.84 109 LYS A N 1
ATOM 834 C CA . LYS A 1 109 ? 16.126 10.770 -12.347 1.00 38.84 109 LYS A CA 1
ATOM 835 C C . LYS A 1 109 ? 17.294 10.657 -13.323 1.00 38.84 109 LYS A C 1
ATOM 837 O O . LYS A 1 109 ? 17.857 9.581 -13.504 1.00 38.84 109 LYS A O 1
ATOM 842 N N . SER A 1 110 ? 17.690 11.775 -13.926 1.00 33.47 110 SER A N 1
ATOM 843 C CA . SER A 1 110 ? 19.028 11.926 -14.487 1.00 33.47 110 SER A CA 1
ATOM 844 C C . SER A 1 110 ? 20.025 11.763 -13.338 1.00 33.47 110 SER A C 1
ATOM 846 O O . SER A 1 110 ? 20.223 12.678 -12.535 1.00 33.47 110 SER A O 1
ATOM 848 N N . ALA A 1 111 ? 20.596 10.569 -13.217 1.00 31.92 111 ALA A N 1
ATOM 849 C CA . ALA A 1 111 ? 21.661 10.282 -12.276 1.00 31.92 111 ALA A CA 1
ATOM 850 C C . ALA A 1 111 ? 22.903 11.096 -12.672 1.00 31.92 111 ALA A C 1
ATOM 852 O O . ALA A 1 111 ? 23.615 10.750 -13.610 1.00 31.92 111 ALA A O 1
ATOM 853 N N . SER A 1 112 ? 23.155 12.194 -11.962 1.00 27.38 112 SER A N 1
ATOM 854 C CA . SER A 1 112 ? 24.465 12.840 -11.924 1.00 27.38 112 SER A CA 1
ATOM 855 C C . SER A 1 112 ? 25.022 12.621 -10.526 1.00 27.38 112 SER A C 1
ATOM 857 O O . SER A 1 112 ? 24.618 13.282 -9.572 1.00 27.38 112 SER A O 1
ATOM 859 N N . TYR A 1 113 ? 25.889 11.620 -10.408 1.00 28.00 113 TYR A N 1
ATOM 860 C CA . TYR A 1 113 ? 26.691 11.382 -9.218 1.00 28.00 113 TYR A CA 1
ATOM 861 C C . TYR A 1 113 ? 27.903 12.325 -9.279 1.00 28.00 113 TYR A C 1
ATOM 863 O O . TYR A 1 113 ? 28.674 12.281 -10.241 1.00 28.00 113 TYR A O 1
ATOM 871 N N . ARG A 1 114 ? 28.057 13.189 -8.275 1.00 30.11 114 ARG A N 1
ATOM 872 C CA . ARG A 1 114 ? 29.317 13.851 -7.921 1.00 30.11 114 ARG A CA 1
ATOM 873 C C . ARG A 1 114 ? 29.503 13.764 -6.420 1.00 30.11 114 ARG A C 1
ATOM 875 O O . ARG A 1 114 ? 28.500 13.996 -5.712 1.00 30.11 114 ARG A O 1
#

Radius of gyration: 16.75 Å; Cα contacts (8 Å, |Δi|>4): 118; chains: 1; bounding box: 50×33×45 Å